Protein AF-A0A7V9EVI3-F1 (afdb_monomer_lite)

Foldseek 3Di:
DDDDDDLVVVLVVLCVCDPPVDPVVVNVVVSVCSVVPPPPPPD

Secondary structure (DSSP, 8-state):
-PPPPPHHHHHHHHHHTBTTTB-HHHHHHHGGGGGGS------

pLDDT: mean 88.05, std 13.96, range [43.34, 98.31]

Structure (mmCIF, N/CA/C/O backbone):
data_AF-A0A7V9EVI3-F1
#
_entry.id   AF-A0A7V9EVI3-F1
#
loop_
_atom_site.group_PDB
_atom_site.id
_atom_site.type_symbol
_atom_site.label_atom_id
_atom_site.label_alt_id
_atom_site.label_comp_id
_atom_site.label_asym_id
_atom_site.label_entity_id
_atom_site.label_seq_id
_atom_site.pdbx_PDB_ins_code
_atom_site.Cartn_x
_atom_site.Cartn_y
_atom_site.Cartn_z
_atom_site.occupancy
_atom_site.B_iso_or_equiv
_atom_site.auth_seq_id
_atom_site.auth_comp_id
_atom_site.auth_asym_id
_atom_site.auth_atom_id
_atom_site.pdbx_PDB_model_num
ATOM 1 N 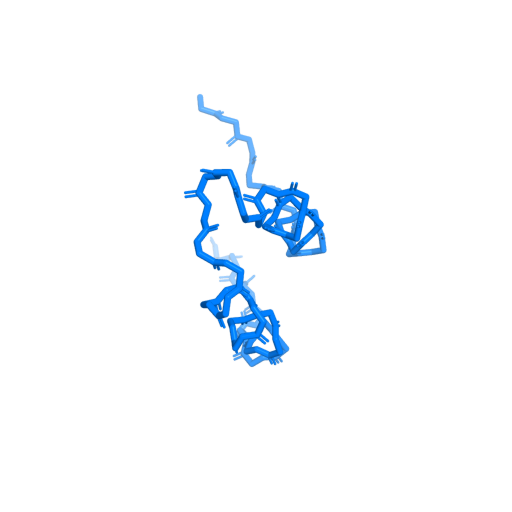N . TYR A 1 1 ? 12.868 17.924 -12.658 1.00 65.44 1 TYR A N 1
ATOM 2 C CA . TYR A 1 1 ? 11.798 16.943 -12.375 1.00 65.44 1 TYR A CA 1
ATOM 3 C C . TYR A 1 1 ? 12.455 15.571 -12.233 1.00 65.44 1 TYR A C 1
ATOM 5 O O . TYR A 1 1 ? 13.440 15.350 -12.929 1.00 65.44 1 TYR A O 1
ATOM 13 N N . ARG A 1 2 ? 12.037 14.713 -11.289 1.00 77.19 2 ARG A N 1
ATOM 14 C CA . ARG A 1 2 ? 12.683 13.400 -11.056 1.00 77.19 2 ARG A CA 1
ATOM 15 C C . ARG A 1 2 ? 12.135 12.344 -12.020 1.00 77.19 2 ARG A C 1
ATOM 17 O O . ARG A 1 2 ? 11.012 12.486 -12.495 1.00 77.19 2 ARG A O 1
ATOM 24 N N . ALA A 1 3 ? 12.933 11.313 -12.292 1.00 81.50 3 ALA A N 1
ATOM 25 C CA . ALA A 1 3 ? 12.488 10.148 -13.050 1.00 81.50 3 ALA A CA 1
ATOM 26 C C . ALA A 1 3 ? 11.311 9.458 -12.343 1.00 81.50 3 ALA A C 1
ATOM 28 O O . ALA A 1 3 ? 11.234 9.472 -11.111 1.00 81.50 3 ALA A O 1
ATOM 29 N N . ALA A 1 4 ? 10.409 8.867 -13.130 1.00 84.50 4 ALA A N 1
ATOM 30 C CA . ALA A 1 4 ? 9.320 8.064 -12.596 1.00 84.50 4 ALA A CA 1
ATOM 31 C C . ALA A 1 4 ? 9.890 6.882 -11.802 1.00 84.50 4 ALA A C 1
ATOM 33 O O . ALA A 1 4 ? 10.839 6.225 -12.234 1.00 84.50 4 ALA A O 1
ATOM 34 N N . LEU A 1 5 ? 9.314 6.641 -10.628 1.00 86.00 5 LEU A N 1
ATOM 35 C CA . LEU A 1 5 ? 9.639 5.480 -9.811 1.00 86.00 5 LEU A CA 1
ATOM 36 C C . LEU A 1 5 ? 8.797 4.292 -10.277 1.00 86.00 5 LEU A C 1
ATOM 38 O O . LEU A 1 5 ? 7.710 4.468 -10.828 1.00 86.00 5 LEU A O 1
ATOM 42 N N . GLY A 1 6 ? 9.320 3.087 -10.064 1.00 89.69 6 GLY A N 1
ATOM 43 C CA . GLY A 1 6 ? 8.625 1.857 -10.426 1.00 89.69 6 GLY A CA 1
ATOM 44 C C . GLY A 1 6 ? 7.357 1.637 -9.603 1.00 89.69 6 GLY A C 1
ATOM 45 O O . GLY A 1 6 ? 7.207 2.160 -8.495 1.00 89.69 6 GLY A O 1
ATOM 46 N N . THR A 1 7 ? 6.463 0.817 -10.142 1.00 90.31 7 THR A N 1
ATOM 47 C CA . THR A 1 7 ? 5.160 0.517 -9.545 1.00 90.31 7 THR A CA 1
ATOM 48 C C . THR A 1 7 ? 5.286 -0.114 -8.156 1.00 90.31 7 THR A C 1
ATOM 50 O O . THR A 1 7 ? 4.553 0.277 -7.254 1.00 90.31 7 THR A O 1
ATOM 53 N N . ASP A 1 8 ? 6.278 -0.983 -7.937 1.00 90.69 8 ASP A N 1
ATOM 54 C CA . ASP A 1 8 ? 6.558 -1.595 -6.626 1.00 90.69 8 ASP A CA 1
ATOM 55 C C . ASP A 1 8 ? 6.944 -0.556 -5.568 1.00 90.69 8 ASP A C 1
ATOM 57 O O . ASP A 1 8 ? 6.521 -0.617 -4.409 1.00 90.69 8 ASP A O 1
ATOM 61 N N . HIS A 1 9 ? 7.737 0.438 -5.974 1.00 92.75 9 HIS A N 1
ATOM 62 C CA . HIS A 1 9 ? 8.128 1.526 -5.090 1.00 92.75 9 HIS A CA 1
ATOM 63 C C . HIS A 1 9 ? 6.914 2.388 -4.732 1.00 92.75 9 HIS A C 1
ATOM 65 O O . HIS A 1 9 ? 6.702 2.707 -3.565 1.00 92.75 9 HIS A O 1
ATOM 71 N N . ALA A 1 10 ? 6.076 2.709 -5.721 1.00 92.94 10 ALA A N 1
ATOM 72 C CA . ALA A 1 10 ? 4.837 3.439 -5.491 1.00 92.94 10 ALA A CA 1
ATOM 73 C C . ALA A 1 10 ? 3.876 2.668 -4.565 1.00 92.94 10 ALA A C 1
ATOM 75 O O . ALA A 1 10 ? 3.331 3.255 -3.634 1.00 92.94 10 ALA A O 1
ATOM 76 N N . ALA A 1 11 ? 3.713 1.356 -4.765 1.00 94.69 11 ALA A N 1
ATOM 77 C CA . ALA A 1 11 ? 2.891 0.496 -3.913 1.00 94.69 11 ALA A CA 1
ATOM 78 C C . ALA A 1 11 ? 3.388 0.489 -2.459 1.00 94.69 11 ALA A C 1
ATOM 80 O O . ALA A 1 11 ? 2.595 0.630 -1.526 1.00 94.69 11 ALA A O 1
ATOM 81 N N . THR A 1 12 ? 4.707 0.394 -2.271 1.00 96.38 12 THR A N 1
ATOM 82 C CA . THR A 1 12 ? 5.338 0.436 -0.945 1.00 96.38 12 THR A CA 1
ATOM 83 C C . THR A 1 12 ? 5.063 1.761 -0.237 1.00 96.38 12 THR A C 1
ATOM 85 O O . THR A 1 12 ? 4.671 1.771 0.930 1.00 96.38 12 THR A O 1
ATOM 88 N N . GLU A 1 13 ? 5.213 2.884 -0.939 1.00 97.06 13 GLU A N 1
ATOM 89 C CA . GLU A 1 13 ? 4.972 4.208 -0.363 1.00 97.06 13 GLU A CA 1
ATOM 90 C C . GLU A 1 13 ? 3.491 4.449 -0.039 1.00 97.06 13 GLU A C 1
ATOM 92 O O . GLU A 1 13 ? 3.179 4.991 1.022 1.00 97.06 13 GLU A O 1
ATOM 97 N N . LEU A 1 14 ? 2.570 3.992 -0.895 1.00 96.69 14 LEU A N 1
ATOM 98 C CA . LEU A 1 14 ? 1.129 4.050 -0.627 1.00 96.69 14 LEU A CA 1
ATOM 99 C C . LEU A 1 14 ? 0.763 3.275 0.644 1.00 96.69 14 LEU A C 1
ATOM 101 O O . LEU A 1 14 ? 0.041 3.799 1.492 1.00 96.69 14 LEU A O 1
ATOM 105 N N . ALA A 1 15 ? 1.299 2.062 0.808 1.00 97.19 15 ALA A N 1
ATOM 106 C CA . ALA A 1 15 ? 1.095 1.263 2.012 1.00 97.19 15 ALA A CA 1
ATOM 107 C C . ALA A 1 15 ? 1.689 1.942 3.258 1.00 97.19 15 ALA A C 1
ATOM 109 O O . ALA A 1 15 ? 1.031 2.013 4.295 1.00 97.19 15 ALA A O 1
ATOM 110 N N . ARG A 1 16 ? 2.906 2.498 3.153 1.00 97.94 16 ARG A N 1
ATOM 111 C CA . ARG A 1 16 ? 3.599 3.196 4.252 1.00 97.94 16 ARG A CA 1
ATOM 112 C C . ARG A 1 16 ? 2.822 4.417 4.750 1.00 97.94 16 ARG A C 1
ATOM 114 O O . ARG A 1 16 ? 2.893 4.741 5.932 1.00 97.94 16 ARG A O 1
ATOM 121 N N . MET A 1 17 ? 2.115 5.103 3.854 1.00 98.06 17 MET A N 1
ATOM 122 C CA . MET A 1 17 ? 1.385 6.341 4.145 1.00 98.06 17 MET A CA 1
ATOM 123 C C . MET A 1 17 ? -0.111 6.139 4.445 1.00 98.06 17 MET A C 1
ATOM 125 O O . MET A 1 17 ? -0.826 7.114 4.703 1.00 98.06 17 MET A O 1
ATOM 129 N N . ALA A 1 18 ? -0.590 4.894 4.477 1.00 98.25 18 ALA A N 1
ATOM 130 C CA . ALA A 1 18 ? -1.947 4.568 4.904 1.00 98.25 18 ALA A CA 1
ATOM 131 C C . ALA A 1 18 ? -2.181 4.978 6.371 1.00 98.25 18 ALA A C 1
ATOM 133 O O . ALA A 1 18 ? -1.367 4.706 7.251 1.00 98.25 18 ALA A O 1
ATOM 134 N N . GLY A 1 19 ? -3.293 5.659 6.640 1.00 97.00 19 GLY A N 1
ATOM 135 C CA . GLY A 1 19 ? -3.658 6.161 7.969 1.00 97.00 19 GLY A CA 1
ATOM 136 C C . GLY A 1 19 ? -3.006 7.490 8.348 1.00 97.00 19 GLY A C 1
ATOM 137 O O . GLY A 1 19 ? -3.280 8.009 9.426 1.00 97.00 19 GLY A O 1
ATOM 138 N N . THR A 1 20 ? -2.167 8.055 7.474 1.00 97.00 20 THR A N 1
ATOM 139 C CA . THR A 1 20 ? -1.576 9.389 7.660 1.00 97.00 20 THR A CA 1
ATOM 140 C C . THR A 1 20 ? -1.925 10.309 6.496 1.00 97.00 20 THR A C 1
ATOM 142 O O . THR A 1 20 ? -2.704 11.242 6.663 1.00 97.00 20 THR A O 1
ATOM 145 N N . GLN A 1 21 ? -1.387 10.032 5.307 1.00 97.88 21 GLN A N 1
ATOM 146 C CA . GLN A 1 21 ? -1.659 10.803 4.093 1.00 97.88 21 GLN A CA 1
ATOM 147 C C . GLN A 1 21 ? -2.879 10.272 3.335 1.00 97.88 21 GLN A C 1
ATOM 149 O O . GLN A 1 21 ? -3.567 11.037 2.661 1.00 97.88 21 GLN A O 1
ATOM 154 N N . PHE A 1 22 ? -3.137 8.967 3.436 1.00 97.88 22 PHE A N 1
ATOM 155 C CA . PHE A 1 22 ? -4.213 8.298 2.714 1.00 97.88 22 PHE A CA 1
ATOM 156 C C . PHE A 1 22 ? -5.136 7.548 3.664 1.00 97.88 22 PHE A C 1
ATOM 158 O O . PHE A 1 22 ? -4.704 7.042 4.698 1.00 97.88 22 PHE A O 1
ATOM 165 N N . ASP A 1 23 ? -6.401 7.432 3.277 1.00 98.06 23 ASP A N 1
ATOM 166 C CA . ASP A 1 23 ? -7.354 6.574 3.968 1.00 98.06 23 ASP A CA 1
ATOM 167 C C . ASP A 1 23 ? -6.918 5.094 3.839 1.00 98.06 23 ASP A C 1
ATOM 169 O O . ASP A 1 23 ? -6.706 4.621 2.713 1.00 98.06 23 ASP A O 1
ATOM 173 N N . PRO A 1 24 ? -6.768 4.352 4.954 1.00 98.19 24 PRO A N 1
ATOM 174 C CA . PRO A 1 24 ? -6.378 2.945 4.920 1.00 98.19 24 PRO A CA 1
ATOM 175 C C . PRO A 1 24 ? -7.291 2.046 4.080 1.00 98.19 24 PRO A C 1
ATOM 177 O O . PRO A 1 24 ? -6.793 1.166 3.375 1.00 98.19 24 PRO A O 1
ATOM 180 N N . GLU A 1 25 ? -8.608 2.255 4.120 1.00 98.31 25 GLU A N 1
ATOM 181 C CA . GLU A 1 25 ? -9.557 1.424 3.377 1.00 98.31 25 GLU A CA 1
ATOM 182 C C . GL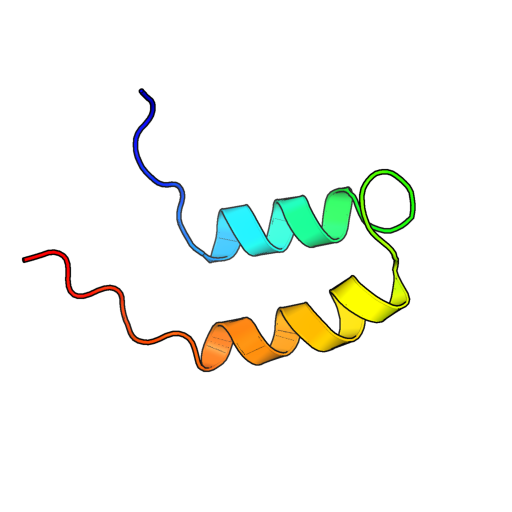U A 1 25 ? -9.487 1.719 1.877 1.00 98.31 25 GLU A C 1
ATOM 184 O O . GLU A 1 25 ? -9.602 0.803 1.059 1.00 98.31 25 GLU A O 1
ATOM 189 N N . VAL A 1 26 ? -9.193 2.964 1.493 1.00 97.56 26 VAL A N 1
ATOM 190 C CA . VAL A 1 26 ? -8.933 3.304 0.087 1.00 97.56 26 VAL A CA 1
ATOM 191 C C . VAL A 1 26 ? -7.658 2.624 -0.407 1.00 97.56 26 VAL A C 1
ATOM 193 O O . VAL A 1 26 ? -7.677 1.993 -1.463 1.00 97.56 26 VAL A O 1
ATOM 196 N N . VAL A 1 27 ? -6.560 2.690 0.354 1.00 97.69 27 VAL A N 1
ATOM 197 C CA . VAL A 1 27 ? -5.285 2.051 -0.027 1.00 97.69 27 VAL A CA 1
ATOM 198 C C . VAL A 1 27 ? -5.451 0.536 -0.180 1.00 97.69 27 VAL A C 1
ATOM 200 O O . VAL A 1 27 ? -4.972 -0.043 -1.154 1.00 97.69 27 VAL A O 1
ATOM 203 N N . LYS A 1 28 ? -6.196 -0.102 0.727 1.00 97.00 28 LYS A N 1
ATOM 204 C CA . LYS A 1 28 ? -6.501 -1.539 0.688 1.00 97.00 28 LYS A CA 1
ATOM 205 C C . LYS A 1 28 ? -7.239 -1.968 -0.582 1.00 97.00 28 LYS A C 1
ATOM 207 O O . LYS A 1 28 ? -6.958 -3.043 -1.106 1.00 97.00 28 LYS A O 1
ATOM 212 N N . VAL A 1 29 ? -8.163 -1.146 -1.083 1.00 96.88 29 VAL A N 1
ATOM 213 C CA . VAL A 1 29 ? -8.874 -1.408 -2.348 1.00 96.88 29 VAL A CA 1
ATOM 214 C C . VAL A 1 29 ? -8.007 -1.063 -3.559 1.00 96.88 29 VAL A C 1
ATOM 216 O O . VAL A 1 29 ? -8.091 -1.737 -4.584 1.00 96.88 29 VAL A O 1
ATOM 219 N N . PHE A 1 30 ? -7.168 -0.032 -3.455 1.00 95.56 30 PHE A N 1
ATOM 220 C CA . PHE A 1 30 ? -6.378 0.479 -4.570 1.00 95.56 30 PHE A CA 1
ATOM 221 C C . PHE A 1 30 ? -5.178 -0.408 -4.921 1.00 95.56 30 PHE A C 1
ATOM 223 O O . PHE A 1 30 ? -4.932 -0.649 -6.101 1.00 95.56 30 PHE A O 1
ATOM 230 N N . LEU A 1 31 ? -4.443 -0.921 -3.927 1.00 95.25 31 LEU A N 1
ATOM 231 C CA . LEU A 1 31 ? -3.215 -1.694 -4.163 1.00 95.25 31 LEU A CA 1
ATOM 232 C C . LEU A 1 31 ? -3.418 -2.916 -5.085 1.00 95.25 3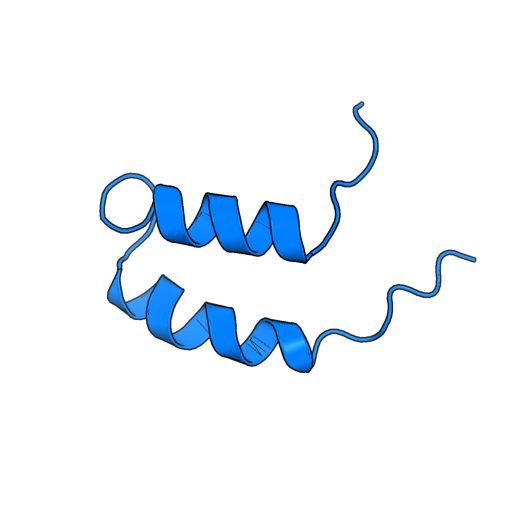1 LEU A C 1
ATOM 234 O O . LE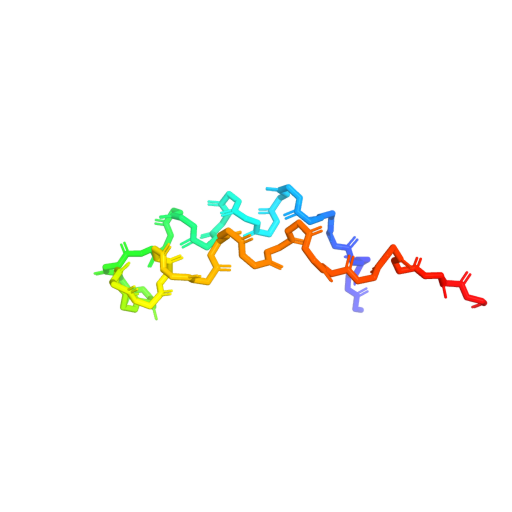U A 1 31 ? -2.636 -3.059 -6.019 1.00 95.25 31 LEU A O 1
ATOM 238 N N . PRO A 1 32 ? -4.469 -3.749 -4.945 1.00 94.25 32 PRO A N 1
ATOM 239 C CA . PRO A 1 32 ? -4.707 -4.872 -5.862 1.00 94.25 32 PRO A CA 1
ATOM 240 C C . PRO A 1 32 ? -5.035 -4.468 -7.309 1.00 94.25 32 PRO A C 1
ATOM 242 O O . PRO A 1 32 ? -5.013 -5.304 -8.209 1.00 94.25 32 PRO A O 1
ATOM 245 N N . LEU A 1 33 ? -5.391 -3.203 -7.560 1.00 92.44 33 LEU A N 1
ATOM 246 C CA . LEU A 1 33 ? -5.659 -2.710 -8.915 1.00 92.44 33 LEU A CA 1
ATOM 247 C C . LEU A 1 33 ? -4.370 -2.399 -9.681 1.00 92.44 33 LEU A C 1
ATOM 249 O O . LEU A 1 33 ? -4.418 -2.261 -10.903 1.00 92.44 33 LEU A O 1
ATOM 253 N N . ILE A 1 34 ? -3.231 -2.322 -8.989 1.00 90.44 34 ILE A N 1
ATOM 254 C CA . ILE A 1 34 ? -1.919 -2.057 -9.586 1.00 90.44 34 ILE A CA 1
ATOM 255 C C . ILE A 1 34 ? -1.551 -3.127 -10.620 1.00 90.44 34 ILE A C 1
ATOM 257 O O . ILE A 1 34 ? -1.045 -2.784 -11.685 1.00 9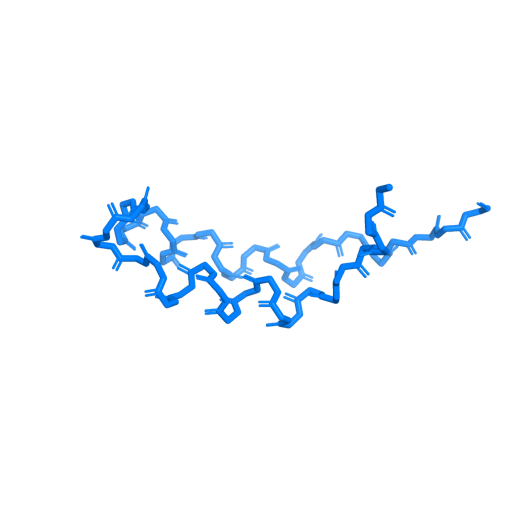0.44 34 ILE A O 1
ATOM 261 N N . ASP A 1 35 ? -1.909 -4.388 -10.377 1.00 86.19 35 ASP A N 1
ATOM 262 C CA . ASP A 1 35 ? -1.663 -5.505 -11.304 1.00 86.19 35 ASP A CA 1
ATOM 263 C C . ASP A 1 35 ? -2.418 -5.365 -12.637 1.00 86.19 35 ASP A C 1
ATOM 265 O O . ASP A 1 35 ? -2.131 -6.063 -13.609 1.00 86.19 35 ASP A O 1
ATOM 269 N N . ARG A 1 36 ? -3.409 -4.467 -12.691 1.00 88.62 36 ARG A N 1
ATOM 270 C CA . ARG A 1 36 ? -4.193 -4.161 -13.895 1.00 88.62 36 ARG A CA 1
ATOM 271 C C . ARG A 1 36 ? -3.697 -2.920 -14.618 1.00 88.62 36 ARG A C 1
ATOM 273 O O . ARG A 1 36 ? -4.277 -2.555 -15.643 1.00 88.62 36 ARG A O 1
ATOM 280 N N . LEU A 1 37 ? -2.681 -2.243 -14.086 1.00 83.69 37 LEU A N 1
ATOM 281 C CA . LEU A 1 37 ? -2.090 -1.120 -14.786 1.00 83.69 37 LEU A CA 1
ATOM 282 C C . LEU A 1 37 ? -1.478 -1.642 -16.087 1.00 83.69 37 LEU A C 1
ATOM 284 O O . LEU A 1 37 ? -0.743 -2.632 -16.067 1.00 83.69 37 LEU A O 1
ATOM 288 N N . PRO A 1 38 ? -1.778 -1.004 -17.230 1.00 80.50 38 PRO A N 1
ATOM 289 C CA . PRO A 1 38 ? -1.101 -1.352 -18.463 1.00 80.50 38 PRO A CA 1
ATOM 290 C C . PRO A 1 38 ? 0.401 -1.200 -18.232 1.00 80.50 38 PRO A C 1
ATOM 292 O O . PRO A 1 38 ? 0.834 -0.216 -17.624 1.00 80.50 38 PRO A O 1
ATOM 295 N N . ALA A 1 39 ? 1.189 -2.168 -18.713 1.00 69.56 39 ALA A N 1
ATOM 296 C CA . ALA A 1 39 ? 2.633 -2.007 -18.778 1.00 69.56 39 ALA A CA 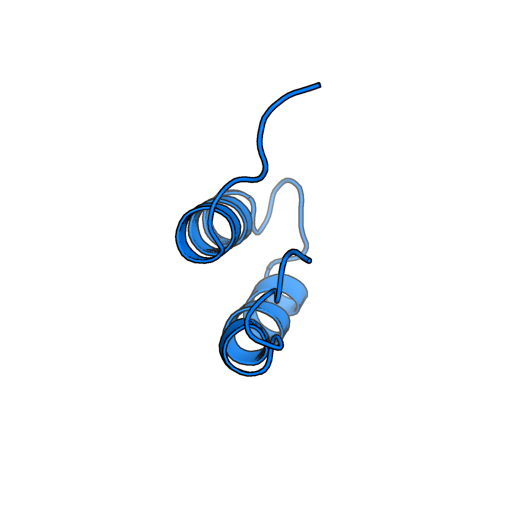1
ATOM 297 C C . ALA A 1 39 ? 2.881 -0.671 -19.480 1.00 69.56 39 ALA A C 1
ATOM 299 O O . ALA A 1 39 ? 2.453 -0.491 -20.621 1.00 69.56 39 ALA A O 1
ATOM 300 N N . LEU A 1 40 ? 3.444 0.294 -18.748 1.00 64.62 40 LEU A N 1
ATOM 301 C CA . LEU A 1 40 ? 3.696 1.639 -19.246 1.00 64.62 40 LEU A CA 1
ATOM 302 C C . LEU A 1 40 ? 4.603 1.509 -20.470 1.00 64.62 40 LEU A C 1
ATOM 304 O O . LEU A 1 40 ? 5.817 1.382 -20.350 1.00 64.62 40 LEU A O 1
ATOM 308 N N . SER A 1 41 ? 3.992 1.490 -21.653 1.00 50.22 41 SER A N 1
ATOM 309 C CA . SER A 1 41 ? 4.691 1.503 -22.925 1.00 50.22 41 SER A CA 1
ATOM 310 C C . SER A 1 41 ? 5.151 2.937 -23.133 1.00 50.22 41 SER A C 1
ATOM 312 O O . SER A 1 41 ? 4.454 3.754 -23.732 1.00 50.22 41 SER A O 1
ATOM 314 N N . THR A 1 42 ? 6.294 3.277 -22.545 1.00 50.59 42 THR A N 1
ATOM 315 C CA . THR A 1 42 ? 6.987 4.534 -22.819 1.00 50.59 42 THR A CA 1
ATOM 316 C C . THR A 1 42 ? 7.462 4.483 -24.268 1.00 50.59 42 THR A C 1
ATOM 318 O O . THR A 1 42 ? 8.418 3.771 -24.572 1.00 50.59 42 THR A O 1
ATOM 321 N N . SER A 1 43 ? 6.717 5.150 -25.156 1.00 43.34 43 SER A N 1
ATOM 322 C CA . SER A 1 43 ? 7.145 5.456 -26.529 1.00 43.34 43 SER A CA 1
ATOM 323 C C . SER A 1 43 ? 8.154 6.597 -26.530 1.00 43.34 43 SER A C 1
ATOM 325 O O . SER A 1 43 ? 8.050 7.455 -25.622 1.00 43.34 43 SER A O 1
#

Sequence (43 aa):
YRAALGTDHAATELARMAGTQFDPEVVKVFLPLIDRLPALSTS

Radius of gyration: 11.81 Å; chains: 1; bounding box: 22×22×34 Å